Protein AF-A0ABD1QCW0-F1 (afdb_monomer_lite)

Sequence (117 aa):
MAKRAFHPNETLLWEHGDRNSGCTNQVVPSLRTGSGVGDGRIEFSESFRLPVTLLREMSIKGAEGNTFKKNCVEFNLYEPPRDKTVKGQLLGTTVLDLAGYGVVKESLSVNAPIISK

Structure (mmCIF, N/CA/C/O backbone):
data_AF-A0ABD1QCW0-F1
#
_entry.id   AF-A0ABD1QCW0-F1
#
loop_
_atom_site.group_PDB
_atom_site.id
_atom_site.type_symbol
_atom_site.label_atom_id
_atom_site.label_alt_id
_atom_site.label_comp_id
_atom_site.label_asym_id
_atom_site.label_entity_id
_atom_site.label_seq_id
_atom_site.pdbx_PDB_ins_code
_atom_site.Cartn_x
_atom_site.Cartn_y
_atom_site.Cartn_z
_atom_site.occupancy
_atom_site.B_iso_or_equiv
_atom_site.auth_seq_id
_atom_site.auth_comp_id
_atom_site.auth_asym_id
_atom_site.auth_atom_id
_atom_site.pdbx_PDB_model_num
ATOM 1 N N . MET A 1 1 ? 25.765 -5.628 -31.987 1.00 35.31 1 MET A N 1
ATOM 2 C CA . MET A 1 1 ? 24.348 -5.279 -31.745 1.00 35.31 1 MET A CA 1
ATOM 3 C C . MET A 1 1 ? 23.942 -5.917 -30.418 1.00 35.31 1 MET A C 1
ATOM 5 O O . MET A 1 1 ? 23.834 -7.132 -30.368 1.00 35.31 1 MET A O 1
ATOM 9 N N . ALA A 1 2 ? 23.840 -5.155 -29.326 1.00 35.12 2 ALA A N 1
ATOM 10 C CA . ALA A 1 2 ? 23.468 -5.699 -28.015 1.00 35.12 2 ALA A CA 1
ATOM 11 C C . ALA A 1 2 ? 21.990 -5.392 -27.748 1.00 35.12 2 ALA A C 1
ATOM 13 O O . ALA A 1 2 ? 21.616 -4.228 -27.605 1.00 35.12 2 ALA A O 1
ATOM 14 N N . LYS A 1 3 ? 21.139 -6.425 -27.715 1.00 38.84 3 LYS A N 1
ATOM 15 C CA . LYS A 1 3 ? 19.765 -6.287 -27.225 1.00 38.84 3 LYS A CA 1
ATOM 16 C C . LYS A 1 3 ? 19.837 -6.085 -25.714 1.00 38.84 3 LYS A C 1
ATOM 18 O O . LYS A 1 3 ? 20.058 -7.032 -24.968 1.00 38.84 3 LYS A O 1
ATOM 23 N N . ARG A 1 4 ? 19.696 -4.839 -25.270 1.00 35.50 4 ARG A N 1
ATOM 24 C CA . ARG A 1 4 ? 19.528 -4.508 -23.857 1.00 35.50 4 ARG A CA 1
ATOM 25 C C . ARG A 1 4 ? 18.124 -4.962 -23.459 1.00 35.50 4 ARG A C 1
ATOM 27 O O . ARG A 1 4 ? 17.148 -4.313 -23.817 1.00 35.50 4 ARG A O 1
ATOM 34 N N . ALA A 1 5 ? 18.020 -6.107 -22.791 1.00 46.19 5 ALA A N 1
ATOM 35 C CA . ALA A 1 5 ? 16.793 -6.501 -22.111 1.00 46.19 5 ALA A CA 1
ATOM 36 C C . ALA A 1 5 ? 16.666 -5.623 -20.860 1.00 46.19 5 ALA A C 1
ATOM 38 O O . ALA A 1 5 ? 17.188 -5.947 -19.800 1.00 46.19 5 ALA A O 1
ATOM 39 N N . PHE A 1 6 ? 16.069 -4.445 -21.018 1.00 47.31 6 PHE A N 1
ATOM 40 C CA . PHE A 1 6 ? 15.560 -3.695 -19.881 1.00 47.31 6 PHE A CA 1
ATOM 41 C C . PHE A 1 6 ? 14.223 -4.313 -19.513 1.00 47.31 6 PHE A C 1
ATOM 43 O O . PHE A 1 6 ? 13.251 -4.176 -20.252 1.00 47.31 6 PHE A O 1
ATOM 50 N N . HIS A 1 7 ? 14.193 -5.035 -18.404 1.00 59.34 7 HIS A N 1
ATOM 51 C CA . HIS A 1 7 ? 12.937 -5.345 -17.746 1.00 59.34 7 HIS A CA 1
ATOM 52 C C . HIS A 1 7 ? 12.637 -4.156 -16.835 1.00 59.34 7 HIS A C 1
ATOM 54 O O . HIS A 1 7 ? 13.507 -3.814 -16.027 1.00 59.34 7 HIS A O 1
ATOM 60 N N . PRO A 1 8 ? 11.502 -3.460 -17.007 1.00 67.38 8 PRO A N 1
ATOM 61 C CA . PRO A 1 8 ? 11.097 -2.483 -16.020 1.00 67.38 8 PRO A CA 1
ATOM 62 C C . PRO A 1 8 ? 10.870 -3.245 -14.719 1.00 67.38 8 PRO A C 1
ATOM 64 O O . PRO A 1 8 ? 10.110 -4.212 -14.658 1.00 67.38 8 PRO A O 1
ATOM 67 N N . ASN A 1 9 ? 11.648 -2.879 -13.707 1.00 83.00 9 ASN A N 1
ATOM 68 C CA . ASN A 1 9 ? 11.295 -3.236 -12.347 1.00 83.00 9 ASN A CA 1
ATOM 69 C C . ASN A 1 9 ? 10.024 -2.457 -11.985 1.00 83.00 9 ASN A C 1
ATOM 71 O O . ASN A 1 9 ? 9.705 -1.492 -12.654 1.00 83.00 9 ASN A O 1
ATOM 75 N N . GLU A 1 10 ? 9.321 -2.825 -10.930 1.00 88.44 10 GLU A N 1
ATOM 76 C CA . GLU A 1 10 ? 8.130 -2.116 -10.465 1.00 88.44 10 GLU A CA 1
ATOM 77 C C . GLU A 1 10 ? 8.239 -1.894 -8.962 1.00 88.44 10 GLU A C 1
ATOM 79 O O . GLU A 1 10 ? 8.801 -2.721 -8.239 1.00 88.44 10 GLU A O 1
ATOM 84 N N . THR A 1 11 ? 7.723 -0.768 -8.476 1.00 92.00 11 THR A N 1
ATOM 85 C CA . THR A 1 11 ? 7.704 -0.436 -7.048 1.00 92.00 11 THR A CA 1
ATOM 86 C C . THR A 1 11 ? 6.307 -0.009 -6.628 1.00 92.00 11 THR A C 1
ATOM 88 O O . THR A 1 11 ? 5.668 0.801 -7.298 1.00 92.00 11 THR A O 1
ATOM 91 N N . LEU A 1 12 ? 5.848 -0.515 -5.484 1.00 93.62 12 LEU A N 1
ATOM 92 C CA . LEU A 1 12 ? 4.606 -0.084 -4.859 1.00 93.62 12 LEU A CA 1
ATOM 93 C C . LEU A 1 12 ? 4.919 0.933 -3.757 1.00 93.62 12 LEU A C 1
ATOM 95 O O . LEU A 1 12 ? 5.659 0.626 -2.823 1.00 93.62 12 LEU A O 1
ATOM 99 N N . LEU A 1 13 ? 4.363 2.138 -3.864 1.00 94.69 13 LEU A N 1
ATOM 100 C CA . LEU A 1 13 ? 4.365 3.146 -2.803 1.00 94.69 13 LEU A CA 1
ATOM 101 C C . LEU A 1 13 ? 3.015 3.114 -2.098 1.00 94.69 13 LEU A C 1
ATOM 103 O O . LEU A 1 13 ? 1.984 3.011 -2.759 1.00 94.69 13 LEU A O 1
ATOM 107 N N . TRP A 1 14 ? 3.016 3.235 -0.777 1.00 95.81 14 TRP A N 1
ATOM 108 C CA . TRP A 1 14 ? 1.791 3.352 0.001 1.00 95.81 14 TRP A CA 1
ATOM 109 C C . TRP A 1 14 ? 1.847 4.552 0.937 1.00 95.81 14 TRP A C 1
ATOM 111 O O . TRP A 1 14 ? 2.903 4.882 1.480 1.00 95.81 14 TRP A O 1
ATOM 121 N N . GLU A 1 15 ? 0.699 5.193 1.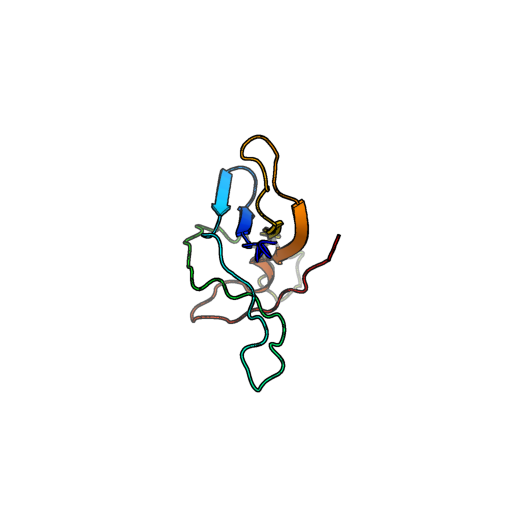125 1.00 96.56 15 GLU A N 1
ATOM 122 C CA . GLU A 1 15 ? 0.534 6.383 1.957 1.00 96.56 15 GLU A CA 1
ATOM 123 C C . GLU A 1 15 ? -0.740 6.253 2.802 1.00 96.56 15 GLU A C 1
ATOM 125 O O . GLU A 1 15 ? -1.782 5.783 2.341 1.00 96.56 15 GLU A O 1
ATOM 130 N N . HIS A 1 16 ? -0.654 6.649 4.070 1.00 95.38 16 HIS A N 1
ATOM 131 C CA . HIS A 1 16 ? -1.763 6.676 5.018 1.00 95.38 16 HIS A CA 1
ATOM 132 C C . HIS A 1 16 ? -1.762 8.013 5.760 1.00 95.38 16 HIS A C 1
ATOM 134 O O . HIS A 1 16 ? -0.979 8.242 6.691 1.00 95.38 16 HIS A O 1
ATOM 140 N N . GLY A 1 17 ? -2.645 8.909 5.314 1.00 88.19 17 GLY A N 1
ATOM 141 C CA . GLY A 1 17 ? -2.653 10.304 5.754 1.00 88.19 17 GLY A CA 1
ATOM 142 C C . GLY A 1 17 ? -1.289 10.975 5.554 1.00 88.19 17 GLY A C 1
ATOM 143 O O . GLY A 1 17 ? -0.505 10.580 4.699 1.00 88.19 17 GLY A O 1
ATOM 144 N N . ASP A 1 18 ? -0.979 11.961 6.391 1.00 85.19 18 ASP A N 1
ATOM 145 C CA . ASP A 1 18 ? 0.205 12.810 6.181 1.00 85.19 18 ASP A CA 1
ATOM 146 C C . ASP A 1 18 ? 1.492 12.275 6.830 1.00 85.19 18 ASP A C 1
ATOM 148 O O . ASP A 1 18 ? 2.551 12.891 6.721 1.00 85.19 18 ASP A O 1
ATOM 152 N N . ARG A 1 19 ? 1.412 11.180 7.600 1.00 85.31 19 ARG A N 1
ATOM 153 C CA . ARG A 1 19 ? 2.493 10.778 8.523 1.00 85.31 19 ARG A CA 1
ATOM 154 C C . ARG A 1 19 ? 3.083 9.403 8.267 1.00 85.31 19 ARG A C 1
ATOM 156 O O . ARG A 1 19 ? 4.191 9.148 8.730 1.00 85.31 19 ARG A O 1
ATOM 163 N N . ASN A 1 20 ? 2.354 8.527 7.588 1.00 93.25 20 ASN A N 1
ATOM 164 C CA . ASN A 1 20 ? 2.768 7.148 7.388 1.00 93.25 20 ASN A CA 1
ATOM 165 C C . ASN A 1 20 ? 2.873 6.875 5.895 1.00 93.25 20 ASN A C 1
ATOM 167 O O . ASN A 1 20 ? 1.903 7.043 5.160 1.00 93.25 20 ASN A O 1
ATOM 171 N N . SER A 1 21 ? 4.038 6.426 5.457 1.00 95.25 21 SER A N 1
ATOM 172 C CA . SER A 1 21 ? 4.249 5.982 4.089 1.00 95.25 21 SER A CA 1
ATOM 173 C C . SER A 1 21 ? 5.368 4.954 4.031 1.00 95.25 21 SER A C 1
ATOM 175 O O . SER A 1 21 ? 6.131 4.769 4.985 1.00 95.25 21 SER A O 1
ATOM 177 N N . GLY A 1 22 ? 5.464 4.270 2.901 1.00 94.94 22 GLY A N 1
ATOM 178 C CA . GLY A 1 22 ? 6.544 3.343 2.627 1.00 94.94 22 GLY A CA 1
ATOM 179 C C . GLY A 1 22 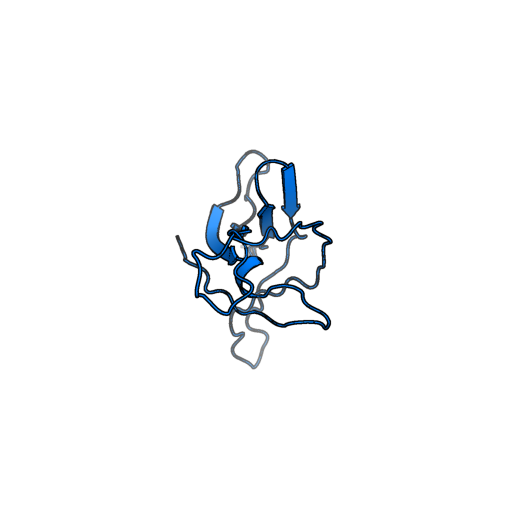? 6.562 2.917 1.170 1.00 94.94 22 GLY A C 1
ATOM 180 O O . GLY A 1 22 ? 5.676 3.255 0.385 1.00 94.94 22 GLY A O 1
ATOM 181 N N . CYS A 1 23 ? 7.588 2.158 0.811 1.00 93.44 23 CYS A N 1
ATOM 182 C CA . CYS A 1 23 ? 7.691 1.529 -0.493 1.00 93.44 23 CYS A CA 1
ATOM 183 C C . CYS A 1 23 ? 8.202 0.098 -0.355 1.00 93.44 23 CYS A C 1
ATOM 185 O O . CYS A 1 23 ? 8.869 -0.242 0.623 1.00 93.44 23 CYS A O 1
ATOM 187 N N . THR A 1 24 ? 7.870 -0.731 -1.336 1.00 93.69 24 THR A N 1
ATOM 188 C CA . THR A 1 24 ? 8.463 -2.060 -1.489 1.00 93.69 24 THR A CA 1
ATOM 189 C C . THR A 1 24 ? 9.836 -1.958 -2.147 1.00 93.69 24 THR A C 1
ATOM 191 O O . THR A 1 24 ? 10.199 -0.933 -2.733 1.00 93.69 24 THR A O 1
ATOM 194 N N . ASN A 1 25 ? 10.584 -3.056 -2.147 1.00 91.12 25 ASN A N 1
ATOM 195 C CA . ASN A 1 25 ? 11.670 -3.220 -3.098 1.00 91.12 25 ASN A CA 1
ATOM 196 C C . ASN A 1 25 ? 11.126 -3.287 -4.532 1.00 91.12 25 ASN A C 1
ATOM 198 O O . ASN A 1 25 ? 9.932 -3.471 -4.793 1.00 91.12 25 ASN A O 1
ATOM 202 N N . GLN A 1 26 ? 12.049 -3.119 -5.472 1.00 90.38 26 GLN A N 1
ATOM 203 C CA . GLN A 1 26 ? 11.805 -3.305 -6.893 1.00 90.38 26 GLN A CA 1
ATOM 204 C C . GLN A 1 26 ? 11.601 -4.789 -7.219 1.00 90.38 26 GLN A C 1
ATOM 206 O O . GLN A 1 26 ? 12.448 -5.611 -6.871 1.00 90.38 26 GLN A O 1
ATOM 211 N N . VAL A 1 27 ? 10.518 -5.120 -7.924 1.00 90.00 27 VAL A N 1
ATOM 212 C CA . VAL A 1 27 ? 10.224 -6.488 -8.393 1.00 90.00 27 VAL A CA 1
ATOM 213 C C . VAL A 1 27 ? 10.052 -6.521 -9.907 1.00 90.00 27 VAL A C 1
ATOM 215 O O . VAL A 1 27 ? 9.752 -5.503 -10.519 1.00 90.00 27 VAL A O 1
ATOM 218 N N . VAL A 1 28 ? 10.239 -7.683 -10.528 1.00 85.25 28 VAL A N 1
ATOM 219 C CA . VAL A 1 28 ? 10.053 -7.857 -11.977 1.00 85.25 28 VAL A CA 1
ATOM 220 C C . VAL A 1 28 ? 8.711 -8.555 -12.225 1.00 85.25 28 VAL A C 1
ATOM 222 O O . VAL A 1 28 ? 8.468 -9.591 -11.601 1.00 85.25 28 VAL A O 1
ATOM 225 N N . PRO A 1 29 ? 7.847 -8.044 -13.124 1.00 84.06 29 PRO A N 1
ATOM 226 C CA . PRO A 1 29 ? 6.620 -8.734 -13.519 1.00 84.06 29 PRO A CA 1
ATOM 227 C C . PRO A 1 29 ? 6.901 -10.137 -14.074 1.00 84.06 29 PRO A C 1
ATOM 229 O O . PRO A 1 29 ? 7.910 -10.358 -14.752 1.00 84.06 29 PRO A O 1
ATOM 232 N N . SER A 1 30 ? 5.990 -11.087 -13.850 1.00 79.81 30 SER A N 1
ATOM 233 C CA . SER A 1 30 ? 6.085 -12.429 -14.423 1.00 79.81 30 SER A CA 1
ATOM 234 C C . SER A 1 30 ? 6.009 -12.354 -15.957 1.00 79.81 30 SER A C 1
ATOM 236 O O . SER A 1 30 ? 4.951 -12.196 -16.569 1.00 79.81 30 SER A O 1
ATOM 238 N N . LEU A 1 31 ? 7.165 -12.460 -16.617 1.00 66.69 31 LEU A N 1
ATOM 239 C CA . LEU A 1 31 ? 7.261 -12.493 -18.075 1.00 66.69 31 LEU A CA 1
ATOM 240 C C . LEU A 1 31 ? 7.530 -13.913 -18.582 1.00 66.69 31 LEU A C 1
ATOM 242 O O . LEU A 1 31 ? 8.279 -14.699 -18.002 1.00 66.69 31 LEU A O 1
ATOM 246 N N . ARG A 1 32 ? 6.890 -14.207 -19.717 1.00 58.00 32 ARG A N 1
ATOM 247 C CA . ARG A 1 32 ? 6.929 -15.441 -20.511 1.00 58.00 32 ARG A CA 1
ATOM 248 C C . ARG A 1 32 ? 8.285 -16.167 -20.463 1.00 58.00 32 ARG A C 1
ATOM 250 O O . ARG A 1 32 ? 9.226 -15.792 -21.160 1.00 58.00 32 ARG A O 1
ATOM 257 N N . THR A 1 33 ? 8.342 -17.284 -19.743 1.00 52.72 33 THR A N 1
ATOM 258 C CA . THR A 1 33 ? 9.448 -18.251 -19.801 1.00 52.72 33 THR A CA 1
ATOM 259 C C . THR A 1 33 ? 9.013 -19.477 -20.605 1.00 52.72 33 THR A C 1
ATOM 261 O O . THR A 1 33 ? 8.174 -20.256 -20.170 1.00 52.72 33 THR A O 1
ATOM 264 N N . GLY A 1 34 ? 9.575 -19.625 -21.810 1.00 51.31 34 GLY A N 1
ATOM 265 C CA . GLY A 1 34 ? 9.787 -20.889 -22.539 1.00 51.31 34 GLY A CA 1
ATOM 266 C C . GLY A 1 34 ? 8.605 -21.761 -22.998 1.00 51.31 34 GLY A C 1
ATOM 267 O O . GLY A 1 34 ? 8.739 -22.387 -24.042 1.00 51.31 34 GLY A O 1
ATOM 268 N N . SER A 1 35 ? 7.477 -21.834 -22.284 1.00 58.25 35 SER A N 1
ATOM 269 C CA . SER A 1 35 ? 6.396 -22.797 -22.582 1.00 58.25 35 SER A CA 1
ATOM 270 C C . SER A 1 35 ? 4.995 -22.391 -22.077 1.00 58.25 35 SER A C 1
ATOM 272 O O . SER A 1 35 ? 4.016 -23.066 -22.374 1.00 58.25 35 SER A O 1
ATOM 274 N N . GLY A 1 36 ? 4.851 -21.274 -21.352 1.00 56.22 36 GLY A N 1
ATOM 275 C CA . GLY A 1 36 ? 3.556 -20.798 -20.842 1.00 56.22 36 GLY A CA 1
ATOM 276 C C . GLY A 1 36 ? 3.347 -19.299 -21.054 1.00 56.22 36 GLY A C 1
ATOM 277 O O . GLY A 1 36 ? 4.310 -18.529 -21.106 1.00 56.22 36 GLY A O 1
ATOM 278 N N . VAL A 1 37 ? 2.084 -18.882 -21.194 1.00 57.00 37 VAL A N 1
ATOM 279 C CA . VAL A 1 37 ? 1.690 -17.467 -21.145 1.00 57.00 37 VAL A CA 1
ATOM 280 C C . VAL A 1 37 ? 1.967 -16.979 -19.723 1.00 57.00 37 VAL A C 1
ATOM 282 O O . VAL A 1 37 ? 1.283 -17.390 -18.793 1.00 57.00 37 VAL A O 1
ATOM 285 N N . GLY A 1 38 ? 3.002 -16.153 -19.545 1.00 59.88 38 GLY A N 1
ATOM 286 C CA . GLY A 1 38 ? 3.111 -15.342 -18.334 1.00 59.88 38 GLY A CA 1
ATOM 287 C C . GLY A 1 38 ? 1.910 -14.403 -18.305 1.00 59.88 38 GLY A C 1
ATOM 288 O O . GLY A 1 38 ? 1.637 -13.743 -19.306 1.00 59.88 38 GLY A O 1
ATOM 289 N N . ASP A 1 39 ? 1.172 -14.396 -17.204 1.00 72.50 39 ASP A N 1
ATOM 290 C CA . ASP A 1 39 ? -0.066 -13.630 -17.035 1.00 72.50 39 ASP A CA 1
ATOM 291 C C . ASP A 1 39 ? 0.179 -12.130 -16.795 1.00 72.50 39 ASP A C 1
ATOM 293 O O . ASP A 1 39 ? -0.775 -11.364 -16.677 1.00 72.50 39 ASP A O 1
ATOM 297 N N . GLY A 1 40 ? 1.446 -11.698 -16.750 1.00 78.25 40 GLY A N 1
ATOM 298 C CA . GLY A 1 40 ? 1.823 -10.312 -16.477 1.00 78.25 40 GLY A CA 1
ATOM 299 C C . GLY A 1 40 ? 1.628 -9.919 -15.013 1.00 78.25 40 GLY A C 1
ATOM 300 O O . GLY A 1 40 ? 1.611 -8.731 -14.697 1.00 78.25 40 GLY A O 1
ATOM 301 N N . ARG A 1 41 ? 1.468 -10.898 -14.115 1.00 86.50 41 ARG A N 1
ATOM 302 C CA . ARG A 1 41 ? 1.295 -10.669 -12.684 1.00 86.50 41 ARG A CA 1
ATOM 303 C C . ARG A 1 41 ? 2.555 -10.071 -12.065 1.00 86.50 41 ARG A C 1
ATOM 305 O O . ARG A 1 41 ? 3.677 -10.520 -12.287 1.00 86.50 41 ARG A O 1
ATOM 312 N N . ILE A 1 42 ? 2.344 -9.083 -11.211 1.00 88.31 42 ILE A N 1
ATOM 313 C CA . ILE A 1 42 ? 3.378 -8.498 -10.364 1.00 88.31 42 ILE A CA 1
ATOM 314 C C . ILE A 1 42 ? 3.104 -8.978 -8.941 1.00 88.31 42 ILE A C 1
ATOM 316 O O . ILE A 1 42 ? 1.972 -8.877 -8.467 1.00 88.31 42 ILE A O 1
ATOM 320 N N . GLU A 1 43 ? 4.114 -9.521 -8.265 1.00 91.88 43 GLU A N 1
ATOM 321 C CA . GLU A 1 43 ? 3.990 -9.967 -6.879 1.00 91.88 43 GLU A CA 1
ATOM 322 C C . GLU A 1 43 ? 5.033 -9.289 -5.995 1.00 91.88 43 GLU A C 1
ATOM 324 O O . GLU A 1 43 ? 6.232 -9.351 -6.257 1.00 91.88 43 GLU A O 1
ATOM 329 N N . PHE A 1 44 ? 4.549 -8.662 -4.925 1.00 92.62 44 PHE A N 1
ATOM 330 C CA . PHE A 1 44 ? 5.362 -8.052 -3.884 1.00 92.62 44 PHE A CA 1
ATOM 331 C C . PHE A 1 44 ? 5.216 -8.892 -2.612 1.00 92.62 44 PHE A C 1
ATOM 333 O O . PHE A 1 44 ? 4.233 -8.760 -1.886 1.00 92.62 44 PHE A O 1
ATOM 340 N N . SER A 1 45 ? 6.175 -9.773 -2.335 1.00 92.75 45 SER A N 1
ATOM 341 C CA . SER A 1 45 ? 6.152 -10.662 -1.161 1.00 92.75 45 SER A CA 1
ATOM 342 C C . SER A 1 45 ? 6.686 -9.963 0.100 1.00 92.75 45 SER A C 1
ATOM 344 O O . SER A 1 45 ? 7.555 -10.479 0.801 1.00 92.75 45 SER A O 1
ATOM 346 N N . GLU A 1 46 ? 6.187 -8.758 0.371 1.00 93.31 46 GLU A N 1
ATOM 347 C CA . GLU A 1 46 ? 6.602 -7.917 1.496 1.00 93.31 46 GLU A CA 1
ATOM 348 C C . GLU A 1 46 ? 5.439 -7.643 2.451 1.00 93.31 46 GLU A C 1
ATOM 350 O O . GLU A 1 46 ? 4.265 -7.813 2.127 1.00 93.31 46 GLU A O 1
ATOM 355 N N . SER A 1 47 ? 5.756 -7.238 3.678 1.00 93.56 47 SER A N 1
ATOM 356 C CA . SER A 1 47 ? 4.758 -6.910 4.694 1.00 93.56 47 SER A CA 1
ATOM 357 C C . SER A 1 47 ? 5.211 -5.716 5.514 1.00 93.56 47 SER A C 1
ATOM 359 O O . SER A 1 47 ? 6.384 -5.587 5.857 1.00 93.56 47 SER A O 1
ATOM 361 N N . PHE A 1 48 ? 4.261 -4.861 5.872 1.00 93.44 48 PHE A N 1
ATOM 362 C CA . PHE A 1 48 ? 4.483 -3.706 6.732 1.00 93.44 48 PHE A CA 1
ATOM 363 C C . PHE A 1 48 ? 3.477 -3.706 7.882 1.00 93.44 48 PHE A C 1
ATOM 365 O O . PHE A 1 48 ? 2.457 -4.394 7.848 1.00 93.44 48 PHE A O 1
ATOM 372 N N . ARG A 1 49 ? 3.776 -2.934 8.928 1.00 93.31 49 ARG A N 1
ATOM 373 C CA . ARG A 1 49 ? 2.854 -2.699 10.042 1.00 93.31 49 ARG A CA 1
ATOM 374 C C . ARG A 1 49 ? 2.391 -1.255 9.994 1.00 93.31 49 ARG A C 1
ATOM 376 O O . ARG A 1 49 ? 3.221 -0.352 10.016 1.00 93.31 49 ARG A O 1
ATOM 383 N N . LEU A 1 50 ? 1.081 -1.057 9.988 1.00 92.88 50 LEU A N 1
ATOM 384 C CA . LEU A 1 50 ? 0.456 0.256 10.027 1.00 92.88 50 LEU A CA 1
ATOM 385 C C . LEU A 1 50 ? -0.438 0.348 11.270 1.00 92.88 50 LEU A C 1
ATOM 387 O O . LEU A 1 50 ? -1.475 -0.315 11.322 1.00 92.88 50 LEU A O 1
ATOM 391 N N . PRO A 1 51 ? -0.055 1.134 12.289 1.00 90.81 51 PRO A N 1
ATOM 392 C CA . PRO A 1 51 ? -0.930 1.409 13.418 1.00 90.81 51 PRO A CA 1
ATOM 393 C C . PRO A 1 51 ? -2.133 2.235 12.952 1.00 90.81 51 PRO A C 1
ATOM 395 O O . PRO A 1 51 ? -1.965 3.338 12.433 1.00 90.81 51 PRO A O 1
ATOM 398 N N . VAL A 1 52 ? -3.346 1.721 13.161 1.00 90.44 52 VAL A N 1
ATOM 399 C CA . VAL A 1 52 ? -4.589 2.418 12.809 1.00 90.44 52 VAL A CA 1
ATOM 400 C C . VAL A 1 52 ? -5.540 2.483 13.993 1.00 90.44 52 VAL A C 1
ATOM 402 O O . VAL A 1 52 ? -5.669 1.534 14.764 1.00 90.44 52 VAL A O 1
ATOM 405 N N . THR A 1 53 ? -6.246 3.606 14.105 1.00 90.69 53 THR A N 1
ATOM 406 C CA . THR A 1 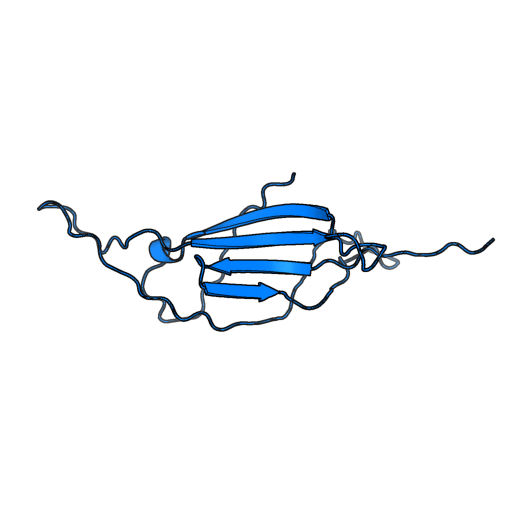53 ? -7.336 3.786 15.066 1.00 90.69 53 THR A CA 1
ATOM 407 C C . THR A 1 53 ? -8.649 3.854 14.299 1.00 90.69 53 THR A C 1
ATOM 409 O O . THR A 1 53 ? -8.835 4.743 13.465 1.00 90.69 53 THR A O 1
ATOM 412 N N . LEU A 1 54 ? -9.568 2.930 14.582 1.00 90.38 54 LEU A N 1
ATOM 413 C CA . LEU A 1 54 ? -10.917 2.947 14.021 1.00 90.38 54 LEU A CA 1
ATOM 414 C C . LEU A 1 54 ? -11.852 3.716 14.955 1.00 90.38 54 LEU A C 1
ATOM 416 O O . LEU A 1 54 ? -12.146 3.276 16.068 1.00 90.38 54 LEU A O 1
ATOM 420 N N . LEU A 1 55 ? -12.320 4.879 14.503 1.00 90.44 55 LEU A N 1
ATOM 421 C CA . LEU A 1 55 ? -13.258 5.704 15.257 1.00 90.44 55 LEU A CA 1
ATOM 422 C C . LEU A 1 55 ? -14.684 5.382 14.819 1.00 90.44 55 LEU A C 1
ATOM 424 O O . LEU A 1 55 ? -15.025 5.597 13.658 1.00 90.44 55 LEU A O 1
ATOM 428 N N . ARG A 1 56 ? -15.514 4.885 15.742 1.00 88.75 56 ARG A N 1
ATOM 429 C CA . ARG A 1 56 ? -16.942 4.672 15.478 1.00 88.75 56 ARG A CA 1
ATOM 430 C C . ARG A 1 56 ? -17.615 5.985 15.103 1.00 88.75 56 ARG A C 1
ATOM 432 O O . ARG A 1 56 ? -17.400 7.008 15.758 1.00 88.75 56 ARG A O 1
ATOM 439 N N . GLU A 1 57 ? -18.452 5.940 14.082 1.00 85.38 57 GLU A N 1
ATOM 440 C CA . GLU A 1 57 ? -19.419 7.002 13.864 1.00 85.38 57 GLU A CA 1
ATOM 441 C C . GLU A 1 57 ? -20.506 6.908 14.932 1.00 85.38 57 GLU A C 1
ATOM 443 O O . GLU A 1 57 ? -20.932 5.824 15.332 1.00 85.38 57 GLU A O 1
ATOM 448 N N . MET A 1 58 ? -20.937 8.059 15.444 1.00 70.88 58 MET A N 1
ATOM 449 C CA . MET A 1 58 ? -22.103 8.092 16.314 1.00 70.88 58 MET A CA 1
ATOM 450 C C . MET A 1 58 ? -23.322 7.876 15.425 1.00 70.88 58 MET A C 1
ATOM 452 O O . MET A 1 58 ? -23.671 8.751 14.633 1.00 70.88 58 MET A O 1
ATOM 456 N N . SER A 1 59 ? -23.954 6.709 15.536 1.00 59.66 59 SER A N 1
ATOM 457 C CA . SER A 1 59 ? -25.220 6.444 14.864 1.00 59.66 59 SER A CA 1
ATOM 458 C C . SER A 1 59 ? -26.231 7.520 15.265 1.00 59.66 59 SER A C 1
ATOM 460 O O . SER A 1 59 ? -26.507 7.702 16.457 1.00 59.66 59 SER A O 1
ATOM 462 N N . ILE A 1 60 ? -26.837 8.197 14.290 1.00 59.50 60 ILE A N 1
ATOM 463 C CA . ILE A 1 60 ? -28.137 8.837 14.507 1.00 59.50 60 ILE A CA 1
ATOM 464 C C . ILE A 1 60 ? -29.072 7.709 14.976 1.00 59.50 60 ILE A C 1
ATOM 466 O O . ILE A 1 60 ? -29.063 6.631 14.381 1.00 59.50 60 ILE A O 1
ATOM 470 N N . LYS A 1 61 ? -29.780 7.911 16.098 1.00 56.88 61 LYS A N 1
ATOM 471 C CA . LYS A 1 61 ? -30.614 6.895 16.774 1.00 56.88 61 LYS A CA 1
ATOM 472 C C . LYS A 1 61 ? -31.327 5.972 15.767 1.00 56.88 61 LYS A C 1
ATOM 474 O O . LYS A 1 61 ? -32.210 6.438 15.055 1.00 56.88 61 LYS A O 1
ATOM 479 N N . GLY A 1 62 ? -30.966 4.685 15.749 1.00 56.78 62 GLY A N 1
ATOM 480 C CA . GLY A 1 62 ? -31.678 3.643 14.992 1.00 56.78 62 GLY A CA 1
ATOM 481 C C . GLY A 1 62 ? -30.854 2.822 13.993 1.00 56.78 62 GLY A C 1
ATOM 482 O O . GLY A 1 62 ? -31.372 1.833 13.489 1.00 56.78 62 GLY A O 1
ATOM 483 N N . ALA A 1 63 ? -29.595 3.173 13.710 1.00 55.91 63 ALA A N 1
ATOM 484 C CA . ALA A 1 63 ? -28.741 2.354 12.845 1.00 55.91 63 ALA A CA 1
ATOM 485 C C . ALA A 1 63 ? -28.027 1.256 13.656 1.00 55.91 63 ALA A C 1
ATOM 487 O O . ALA A 1 63 ? -27.061 1.530 14.368 1.00 55.91 63 ALA A O 1
ATOM 488 N N . GLU A 1 64 ? -28.501 0.012 13.560 1.00 57.03 64 GLU A N 1
ATOM 489 C CA . GLU A 1 64 ? -27.770 -1.1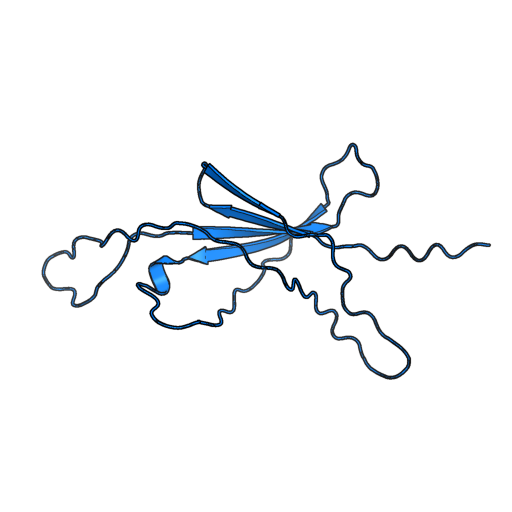52 14.068 1.00 57.03 64 GLU A CA 1
ATOM 490 C C . GLU A 1 64 ? -26.554 -1.433 13.177 1.00 57.03 64 GLU A C 1
ATOM 492 O O . GLU A 1 64 ? -26.647 -2.068 12.129 1.00 57.03 64 GLU A O 1
ATOM 497 N N . GLY A 1 65 ? -25.393 -0.923 13.580 1.00 63.28 65 GLY A N 1
ATOM 498 C CA . GLY A 1 65 ? -24.129 -1.217 12.918 1.00 63.28 65 GLY A CA 1
ATOM 499 C C . GLY A 1 65 ? -22.966 -0.453 13.535 1.00 63.28 65 GLY A C 1
ATOM 500 O O . GLY A 1 65 ? -23.076 0.729 13.849 1.00 63.28 65 GLY A O 1
ATOM 501 N N . ASN A 1 66 ? -21.822 -1.121 13.697 1.00 68.94 66 ASN A N 1
ATOM 502 C CA . ASN A 1 66 ? -20.566 -0.443 14.012 1.00 68.94 66 ASN A CA 1
ATOM 503 C C . ASN A 1 66 ? -19.993 0.149 12.715 1.00 68.94 66 ASN A C 1
ATOM 505 O O . ASN A 1 66 ? -19.106 -0.454 12.114 1.00 68.94 66 ASN A O 1
ATOM 509 N N . THR A 1 67 ? -20.498 1.296 12.261 1.00 84.50 67 THR A N 1
ATOM 510 C CA . THR A 1 67 ? -19.831 2.045 11.188 1.00 84.50 67 THR A CA 1
ATOM 511 C C . THR A 1 67 ? -18.633 2.795 11.763 1.00 84.50 67 THR A C 1
ATOM 513 O O . THR A 1 67 ? -18.684 3.354 12.864 1.00 84.50 67 THR A O 1
ATOM 516 N N . PHE A 1 68 ? -17.514 2.769 11.044 1.00 90.25 68 PHE A N 1
ATOM 517 C CA . PHE A 1 68 ? -16.299 3.491 11.406 1.00 90.25 68 PHE A CA 1
ATOM 518 C C . PHE A 1 68 ? -16.063 4.617 10.405 1.00 90.25 68 PHE A C 1
ATOM 520 O O . PHE A 1 68 ? -16.377 4.478 9.225 1.00 90.25 68 PHE A O 1
ATOM 527 N N . LYS A 1 69 ? -15.470 5.720 10.866 1.00 91.94 69 LYS A N 1
ATOM 528 C CA . LYS A 1 69 ? -15.017 6.785 9.973 1.00 91.94 69 LYS A CA 1
ATOM 529 C C . LYS A 1 69 ? -13.987 6.237 8.988 1.00 91.94 69 LYS A C 1
ATOM 531 O O . LYS A 1 69 ? -13.094 5.489 9.391 1.00 91.94 69 LYS A O 1
ATOM 536 N N . LYS A 1 70 ? -14.094 6.686 7.736 1.00 92.56 70 LYS A N 1
ATOM 537 C CA . LYS A 1 70 ? -13.203 6.349 6.617 1.00 92.56 70 LYS A CA 1
ATOM 538 C C . LYS A 1 70 ? -11.725 6.406 7.022 1.00 92.56 70 LYS A C 1
ATOM 540 O O . LYS A 1 70 ? -11.275 7.390 7.611 1.00 92.56 70 LYS A O 1
ATOM 545 N N . ASN A 1 71 ? -10.976 5.360 6.686 1.00 94.06 71 ASN A N 1
ATOM 546 C CA . ASN A 1 71 ? -9.567 5.201 7.032 1.00 94.06 71 ASN A CA 1
ATOM 547 C C . ASN A 1 71 ? -8.834 4.560 5.848 1.00 94.06 71 ASN A C 1
ATOM 549 O O . ASN A 1 71 ? -8.833 3.344 5.692 1.00 94.06 71 ASN A O 1
ATOM 553 N N . CYS A 1 72 ? -8.263 5.386 4.973 1.00 95.19 72 CYS A N 1
ATOM 554 C CA . CYS A 1 72 ? -7.762 4.938 3.677 1.00 95.19 72 CYS A CA 1
ATOM 555 C C . CYS A 1 72 ? -6.243 4.816 3.624 1.00 95.19 72 CYS A C 1
ATOM 557 O O . CYS A 1 72 ? -5.533 5.714 4.070 1.00 95.19 72 CYS A O 1
ATOM 559 N N . VAL A 1 73 ? -5.777 3.737 2.999 1.00 96.62 73 VAL A N 1
ATOM 560 C CA . VAL A 1 73 ? -4.406 3.597 2.505 1.00 96.62 73 VAL A CA 1
ATOM 561 C C . VAL A 1 73 ? -4.445 3.736 0.990 1.00 96.62 73 VAL A C 1
ATOM 563 O O . VAL A 1 73 ? -5.176 3.005 0.320 1.00 96.62 73 VAL A O 1
ATOM 566 N N . GLU A 1 74 ? -3.689 4.684 0.455 1.00 96.62 74 GLU A N 1
ATOM 567 C CA . GLU A 1 74 ? -3.499 4.836 -0.983 1.00 96.62 74 GLU A CA 1
ATOM 568 C C . GLU A 1 74 ? -2.268 4.045 -1.411 1.00 96.62 74 GLU A C 1
ATOM 570 O O . GLU A 1 74 ? -1.211 4.152 -0.795 1.00 96.62 74 GLU A O 1
ATOM 575 N N . PHE A 1 75 ? -2.411 3.254 -2.468 1.00 96.38 75 PHE A N 1
ATOM 576 C CA . PHE A 1 75 ? -1.335 2.505 -3.095 1.00 96.38 75 PHE A CA 1
ATOM 577 C C . PHE A 1 75 ? -1.120 3.020 -4.511 1.00 96.38 75 PHE A C 1
ATOM 579 O O . PHE A 1 75 ? -2.059 3.111 -5.300 1.00 96.38 75 PHE A O 1
ATOM 586 N N . ASN A 1 76 ? 0.133 3.299 -4.841 1.00 95.31 76 ASN A N 1
ATOM 587 C CA . ASN A 1 76 ? 0.566 3.822 -6.122 1.00 95.31 76 ASN A CA 1
ATOM 588 C C . ASN A 1 76 ? 1.638 2.903 -6.713 1.00 95.31 76 ASN A C 1
ATOM 590 O O . ASN A 1 76 ? 2.683 2.682 -6.100 1.00 95.31 76 ASN A O 1
ATOM 594 N N . LEU A 1 77 ? 1.383 2.373 -7.906 1.00 94.19 77 LEU A N 1
ATOM 595 C CA . LEU A 1 77 ? 2.314 1.519 -8.637 1.00 94.19 77 LEU A CA 1
ATOM 596 C C . LEU A 1 77 ? 3.162 2.369 -9.583 1.00 94.19 77 LEU A C 1
ATOM 598 O O . LEU A 1 77 ? 2.612 3.107 -10.401 1.00 94.19 77 LEU A O 1
ATOM 602 N N . TYR A 1 78 ? 4.484 2.253 -9.489 1.00 92.00 78 TYR A N 1
ATOM 603 C CA . TYR A 1 78 ? 5.423 3.029 -10.289 1.00 92.00 78 TYR A CA 1
ATOM 604 C C . TYR A 1 78 ? 6.412 2.155 -11.053 1.00 92.00 78 TYR A C 1
ATOM 606 O O . TYR A 1 78 ? 7.072 1.306 -10.450 1.00 92.00 78 TYR A O 1
ATOM 614 N N . GLU A 1 79 ? 6.642 2.531 -12.311 1.00 89.12 79 GLU A N 1
ATOM 615 C CA . GLU A 1 79 ? 7.848 2.153 -13.038 1.00 89.12 79 GLU A CA 1
ATOM 616 C C . GLU A 1 79 ? 9.010 3.026 -12.513 1.00 89.12 79 GLU A C 1
ATOM 618 O O . GLU A 1 79 ? 8.931 4.264 -12.535 1.00 89.12 79 GLU A O 1
ATOM 623 N N . PRO A 1 80 ? 10.102 2.435 -12.007 1.00 78.56 80 PRO A N 1
ATOM 624 C CA . PRO A 1 80 ? 11.246 3.143 -11.494 1.00 78.56 80 PRO A CA 1
ATOM 625 C C 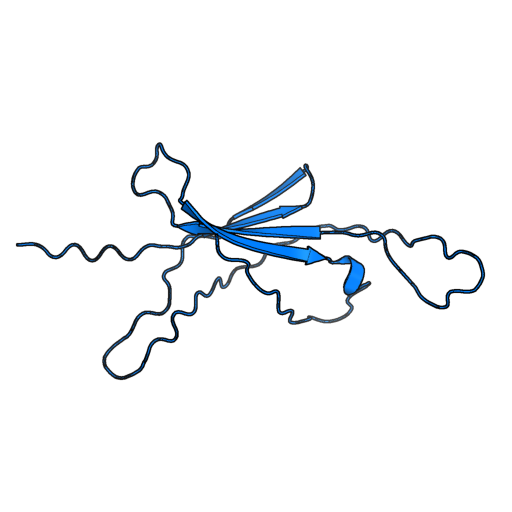. PRO A 1 80 ? 11.958 3.882 -12.624 1.00 78.56 80 PRO A C 1
ATOM 627 O O . PRO A 1 80 ? 12.019 3.433 -13.772 1.00 78.56 80 PRO A O 1
ATOM 630 N N . PRO A 1 81 ? 12.527 5.046 -12.306 1.00 78.25 81 PRO A N 1
ATOM 631 C CA . PRO A 1 81 ? 13.046 5.931 -13.321 1.00 78.25 81 PRO A CA 1
ATOM 632 C C . PRO A 1 81 ? 14.311 5.344 -13.959 1.00 78.25 81 PRO A C 1
ATOM 634 O O . PRO A 1 81 ? 15.172 4.765 -13.295 1.00 78.25 81 PRO A O 1
ATOM 637 N N . ARG A 1 82 ? 14.457 5.551 -15.272 1.00 73.69 82 ARG A N 1
ATOM 638 C CA . ARG A 1 82 ? 15.675 5.173 -16.018 1.00 73.69 82 ARG A CA 1
ATOM 639 C C . ARG A 1 82 ? 16.899 6.001 -15.602 1.00 73.69 82 ARG A C 1
ATOM 641 O O . ARG A 1 82 ? 18.027 5.556 -15.798 1.00 73.69 82 ARG A O 1
ATOM 648 N N . ASP A 1 83 ? 16.661 7.188 -15.044 1.00 72.12 83 ASP A N 1
ATOM 649 C CA . ASP A 1 83 ? 17.652 8.126 -14.516 1.00 72.12 83 ASP A CA 1
ATOM 650 C C . ASP A 1 83 ? 17.305 8.458 -13.056 1.00 72.12 83 ASP A C 1
ATOM 652 O O . ASP A 1 83 ? 16.160 8.768 -12.740 1.00 72.12 83 ASP A O 1
ATOM 656 N N . LYS A 1 84 ? 18.294 8.426 -12.159 1.00 65.88 84 LYS A N 1
ATOM 657 C CA . LYS A 1 84 ? 18.117 8.654 -10.714 1.00 65.88 84 LYS A CA 1
ATOM 658 C C . LYS A 1 84 ? 17.601 10.056 -10.362 1.00 65.88 84 LYS A C 1
ATOM 660 O O . LYS A 1 84 ? 17.227 10.285 -9.217 1.00 65.88 84 LYS A O 1
ATOM 665 N N . THR A 1 85 ? 17.613 10.990 -11.311 1.00 60.50 85 THR A N 1
ATOM 666 C CA . THR A 1 85 ? 17.190 12.385 -11.114 1.00 60.50 85 THR A CA 1
ATOM 667 C C . THR A 1 85 ? 15.705 12.640 -11.384 1.00 60.50 85 THR A C 1
ATOM 669 O O . THR A 1 85 ? 15.214 13.724 -11.073 1.00 60.50 85 THR A O 1
ATOM 672 N N . VAL A 1 86 ? 14.964 11.663 -11.920 1.00 70.19 86 VAL A N 1
ATOM 673 C CA . VAL A 1 86 ? 13.547 11.818 -12.292 1.00 70.19 86 VAL A CA 1
ATOM 674 C C . VAL A 1 86 ? 12.668 10.945 -11.393 1.00 70.19 86 VAL A C 1
ATOM 676 O O . VAL A 1 86 ? 13.062 9.846 -11.018 1.00 70.19 86 VAL A O 1
ATOM 679 N N . LYS A 1 87 ? 11.464 11.408 -11.035 1.00 70.06 87 LYS A N 1
ATOM 680 C CA . LYS A 1 87 ? 10.458 10.565 -10.362 1.00 70.06 87 LYS A CA 1
ATOM 681 C C . LYS A 1 87 ? 9.982 9.476 -11.340 1.00 70.06 87 LYS A C 1
ATOM 683 O O . LYS A 1 87 ? 9.801 9.763 -12.520 1.00 70.06 87 LYS A O 1
ATOM 688 N N . GLY A 1 88 ? 9.801 8.243 -10.864 1.00 82.38 88 GLY A N 1
ATOM 689 C CA . GLY A 1 88 ? 9.285 7.136 -11.681 1.00 82.38 88 GLY A CA 1
ATOM 690 C C . GLY A 1 88 ? 7.920 7.431 -12.323 1.00 82.38 88 GLY A C 1
ATOM 691 O O . GLY A 1 88 ? 7.212 8.352 -11.904 1.00 82.38 88 GLY A O 1
ATOM 692 N N . GLN A 1 89 ? 7.534 6.651 -13.333 1.00 89.25 89 GLN A N 1
ATOM 693 C CA . GLN A 1 89 ? 6.242 6.795 -14.009 1.00 89.25 89 GLN A CA 1
ATOM 694 C C . GLN A 1 89 ? 5.139 6.110 -13.196 1.00 89.25 89 GLN A C 1
ATOM 696 O O . GLN A 1 89 ? 5.222 4.918 -12.932 1.00 89.25 89 GLN A O 1
ATOM 701 N N . LEU A 1 90 ? 4.089 6.849 -12.821 1.00 92.06 90 LEU A N 1
ATOM 702 C CA . LEU A 1 90 ? 2.899 6.268 -12.191 1.00 92.06 90 LEU A CA 1
ATOM 703 C C . LEU A 1 90 ? 2.134 5.424 -13.218 1.00 92.06 90 LEU A C 1
ATOM 705 O O . LEU A 1 90 ? 1.718 5.953 -14.250 1.00 92.06 90 LEU A O 1
ATOM 709 N N . LEU A 1 91 ? 1.937 4.145 -12.914 1.00 91.94 91 LEU A N 1
ATOM 710 C CA . LEU A 1 91 ? 1.211 3.186 -13.747 1.00 91.94 91 LEU A CA 1
ATOM 711 C C . LEU A 1 91 ? -0.254 3.051 -13.324 1.00 91.94 91 LEU A C 1
ATOM 713 O O . LEU A 1 91 ? -1.133 2.876 -14.166 1.00 91.94 91 LEU A O 1
ATOM 717 N N . GLY A 1 92 ? -0.530 3.170 -12.027 1.00 94.31 92 GLY A N 1
ATOM 718 C CA . GLY A 1 92 ? -1.891 3.134 -11.516 1.00 94.31 92 GLY A CA 1
ATOM 719 C C . GLY A 1 92 ? -1.979 3.319 -10.011 1.00 94.31 92 GLY A C 1
ATOM 720 O O . GLY A 1 92 ? -0.978 3.246 -9.296 1.00 94.31 92 GLY A O 1
ATOM 721 N N . THR A 1 93 ? -3.205 3.537 -9.549 1.00 96.44 93 THR A N 1
ATOM 722 C CA . THR A 1 93 ? -3.517 3.840 -8.151 1.00 96.44 93 THR A CA 1
ATOM 723 C C . THR A 1 93 ? -4.692 2.996 -7.677 1.00 96.44 93 THR A C 1
ATOM 725 O O . THR A 1 93 ? -5.614 2.695 -8.438 1.00 96.44 93 THR A O 1
ATOM 728 N N . THR A 1 94 ? -4.688 2.626 -6.403 1.00 97.00 94 THR A N 1
ATOM 729 C CA . THR A 1 94 ? -5.856 2.062 -5.729 1.00 97.00 94 THR A CA 1
ATOM 730 C C . THR A 1 94 ? -5.929 2.554 -4.291 1.00 97.00 94 THR A C 1
ATOM 732 O O . THR A 1 94 ? -4.912 2.887 -3.687 1.00 97.00 94 THR A O 1
ATOM 735 N N . VAL A 1 95 ? -7.136 2.621 -3.735 1.00 96.06 95 VAL A N 1
ATOM 736 C CA . VAL A 1 95 ? -7.367 3.093 -2.367 1.00 96.06 95 VAL A CA 1
ATOM 737 C C . VAL A 1 95 ? -8.114 2.017 -1.598 1.00 96.06 95 VAL A C 1
ATOM 739 O O . VAL A 1 95 ? -9.197 1.594 -2.002 1.00 96.06 95 VAL A O 1
ATOM 742 N N . LEU A 1 96 ? -7.547 1.599 -0.470 1.00 95.56 96 LEU A N 1
ATOM 743 C CA . LEU A 1 96 ? -8.143 0.622 0.430 1.00 95.56 96 LEU A CA 1
ATOM 744 C C . LEU A 1 96 ? -8.692 1.330 1.669 1.00 95.56 96 LEU A C 1
ATOM 746 O O . LEU A 1 96 ? -7.922 1.864 2.465 1.00 95.56 96 LEU A O 1
ATOM 750 N N . ASP A 1 97 ? -10.012 1.311 1.854 1.00 94.25 97 ASP A N 1
ATOM 751 C CA . ASP A 1 97 ? -10.641 1.796 3.085 1.00 94.25 97 ASP A CA 1
ATOM 752 C C . ASP A 1 97 ? -10.671 0.696 4.152 1.00 94.25 97 ASP A C 1
ATOM 75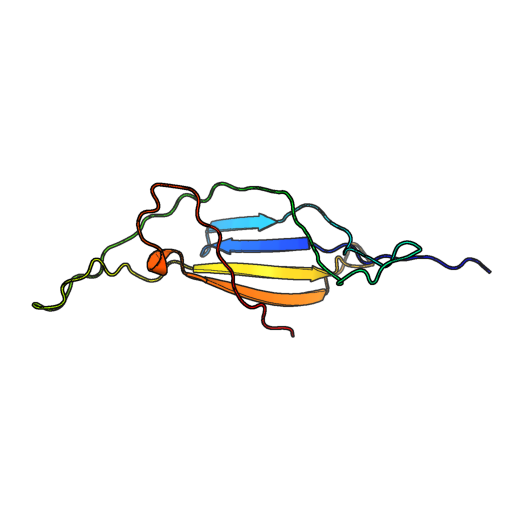4 O O . ASP A 1 97 ? -11.483 -0.228 4.105 1.00 94.25 97 ASP A O 1
ATOM 758 N N . LEU A 1 98 ? -9.785 0.811 5.139 1.00 93.69 98 LEU A N 1
ATOM 759 C CA . LEU A 1 98 ? -9.673 -0.108 6.267 1.00 93.69 98 LEU A CA 1
ATOM 760 C C . LEU A 1 98 ? -10.918 -0.082 7.165 1.00 93.69 98 LEU A C 1
ATOM 762 O O . LEU A 1 98 ? -11.222 -1.080 7.817 1.00 93.69 98 LEU A O 1
ATOM 766 N N . ALA A 1 99 ? -11.667 1.027 7.183 1.00 92.88 99 ALA A N 1
ATOM 767 C CA . ALA A 1 99 ? -12.883 1.152 7.984 1.00 92.88 99 ALA A CA 1
ATOM 768 C C . ALA A 1 99 ? -13.975 0.163 7.547 1.00 92.88 99 ALA A C 1
ATOM 770 O O . ALA A 1 99 ? -14.718 -0.334 8.395 1.00 92.88 99 ALA A O 1
ATOM 771 N N . GLY A 1 100 ? -14.023 -0.177 6.253 1.00 90.50 100 GLY A N 1
ATOM 772 C CA . GLY A 1 100 ? -14.976 -1.139 5.695 1.00 90.50 100 GLY A CA 1
ATOM 773 C C . GLY A 1 100 ? -14.790 -2.574 6.198 1.00 90.50 100 GLY A C 1
ATOM 774 O O . GLY A 1 100 ? -15.727 -3.365 6.133 1.00 90.50 100 GLY A O 1
ATOM 775 N N . TYR A 1 101 ? -13.615 -2.906 6.743 1.00 91.25 101 TYR A N 1
ATOM 776 C CA . TYR A 1 101 ? -13.302 -4.242 7.263 1.00 91.25 101 TYR A CA 1
ATOM 777 C C . TYR A 1 101 ? -13.444 -4.352 8.789 1.00 91.25 101 TYR A C 1
ATOM 779 O O . TYR A 1 101 ? -13.482 -5.457 9.330 1.00 91.25 101 TYR A O 1
ATOM 787 N N . GLY A 1 102 ? -13.550 -3.222 9.496 1.00 89.06 102 GLY A N 1
ATOM 788 C CA . GLY A 1 102 ? -13.701 -3.189 10.949 1.00 89.06 102 GLY A CA 1
ATOM 789 C C . GLY A 1 102 ? -12.524 -3.812 11.713 1.00 89.06 102 GLY A C 1
ATOM 790 O O . GLY A 1 102 ? -11.373 -3.775 11.282 1.00 89.06 102 GLY A O 1
ATOM 791 N N . VAL A 1 103 ? -12.807 -4.358 12.901 1.00 89.00 103 VAL A N 1
ATOM 792 C CA . VAL A 1 103 ? -11.791 -5.032 13.726 1.00 89.00 103 VAL A CA 1
ATOM 793 C C . VAL A 1 103 ? -11.562 -6.446 13.197 1.00 89.00 103 VAL A C 1
ATOM 795 O O . VAL A 1 103 ? -12.398 -7.332 13.374 1.00 89.00 103 VAL A O 1
ATOM 798 N N . VAL A 1 104 ? -10.399 -6.651 12.589 1.00 89.12 104 VAL A N 1
ATOM 799 C CA . VAL A 1 104 ? -9.980 -7.921 11.995 1.00 89.12 104 VAL A CA 1
ATOM 800 C C . VAL A 1 104 ? -9.329 -8.810 13.065 1.00 89.12 104 VAL A C 1
ATOM 802 O O . VAL A 1 104 ? -8.343 -8.417 13.684 1.00 89.12 104 VAL A O 1
ATOM 805 N N . LYS A 1 105 ? -9.896 -10.001 13.313 1.00 89.62 105 LYS A N 1
ATOM 806 C CA . LYS A 1 105 ? -9.379 -10.976 14.300 1.00 89.62 105 LYS A CA 1
ATOM 807 C C . LYS A 1 105 ? -8.422 -12.010 13.700 1.00 89.62 105 LYS A C 1
ATOM 809 O O . LYS A 1 105 ? -7.590 -12.550 14.418 1.00 89.62 105 LYS A O 1
ATOM 814 N N . GLU A 1 106 ? -8.550 -12.271 12.404 1.00 93.19 106 GLU A N 1
ATOM 815 C CA . GLU A 1 106 ? -7.787 -13.265 11.641 1.00 93.19 106 GLU A CA 1
ATOM 816 C C . GLU A 1 106 ? -7.325 -12.646 10.320 1.00 93.19 106 GLU A C 1
ATOM 818 O O . GLU A 1 106 ? -7.870 -11.635 9.890 1.00 93.19 106 GLU A O 1
ATOM 823 N N . SER A 1 107 ? -6.330 -13.229 9.653 1.00 92.25 107 SER A N 1
ATOM 824 C CA . SER A 1 107 ? -5.844 -12.711 8.369 1.00 92.25 107 SER A CA 1
ATOM 825 C C . SER A 1 107 ? -6.957 -12.639 7.318 1.00 92.25 107 SER A C 1
ATOM 827 O O . SER A 1 107 ? -7.655 -13.626 7.090 1.00 92.25 107 SER A O 1
ATOM 829 N N . LEU A 1 108 ? -7.066 -11.502 6.629 1.00 93.69 108 LEU A N 1
ATOM 830 C CA . LEU A 1 108 ? -8.018 -11.291 5.542 1.00 93.69 108 LEU A CA 1
ATOM 831 C C . LEU A 1 108 ? -7.277 -11.036 4.226 1.00 93.69 108 LEU A C 1
ATOM 833 O O . LEU A 1 108 ? -6.403 -10.173 4.161 1.00 93.69 108 LEU A O 1
ATOM 837 N N . SER A 1 109 ? -7.665 -11.745 3.167 1.00 94.62 109 SER A N 1
ATOM 838 C CA . SER A 1 109 ? -7.252 -11.424 1.799 1.00 94.62 109 SER A CA 1
ATOM 839 C C . SER A 1 109 ? -8.244 -10.449 1.178 1.00 94.62 109 SER A C 1
ATOM 841 O O . SER A 1 109 ? -9.448 -10.702 1.168 1.00 94.62 109 SER A O 1
ATOM 843 N N . VAL A 1 110 ? -7.736 -9.341 0.646 1.00 93.62 110 VAL A N 1
ATOM 844 C CA . VAL A 1 110 ? -8.543 -8.285 0.028 1.00 93.62 110 VAL A CA 1
ATOM 845 C C . VAL A 1 110 ? -8.138 -8.101 -1.426 1.00 93.62 110 VAL A C 1
ATOM 847 O O . VAL A 1 110 ? -6.970 -8.253 -1.775 1.00 93.62 110 VAL A O 1
ATOM 850 N N . ASN A 1 111 ? -9.108 -7.753 -2.266 1.00 93.12 111 ASN A N 1
ATOM 851 C CA . ASN A 1 111 ? -8.874 -7.381 -3.655 1.00 93.12 111 ASN A CA 1
ATOM 852 C C . ASN A 1 111 ? -9.314 -5.932 -3.838 1.00 93.12 111 ASN A C 1
ATOM 854 O O . ASN A 1 111 ? -10.439 -5.583 -3.482 1.00 93.12 111 ASN A O 1
ATOM 858 N N . ALA A 1 112 ? -8.443 -5.105 -4.404 1.00 92.38 112 ALA A N 1
ATOM 859 C CA . ALA A 1 112 ? -8.748 -3.720 -4.726 1.00 92.38 112 ALA A CA 1
ATOM 860 C C . ALA A 1 112 ? -8.409 -3.474 -6.204 1.00 92.38 112 ALA A C 1
ATOM 862 O O . ALA A 1 112 ? -7.287 -3.776 -6.620 1.00 92.38 112 ALA A O 1
ATOM 863 N N . PRO A 1 113 ? -9.356 -2.980 -7.022 1.00 92.94 113 PRO A N 1
ATOM 864 C CA . PRO A 1 113 ? -9.077 -2.697 -8.421 1.00 92.94 113 PRO A CA 1
ATOM 865 C C . PRO A 1 113 ? -8.080 -1.543 -8.530 1.00 92.94 113 PRO A C 1
ATOM 867 O O . PRO A 1 113 ? -8.215 -0.525 -7.846 1.00 92.94 113 PRO A O 1
ATOM 870 N N . ILE A 1 114 ? -7.093 -1.699 -9.409 1.00 90.19 114 ILE A N 1
ATOM 871 C CA . ILE A 1 114 ? -6.164 -0.626 -9.761 1.00 90.19 114 ILE A CA 1
ATOM 872 C C . ILE A 1 114 ? -6.770 0.173 -10.908 1.00 90.19 114 ILE A C 1
ATOM 874 O O . ILE A 1 114 ? -7.197 -0.386 -11.917 1.00 90.19 114 ILE A O 1
ATOM 878 N N . ILE A 1 115 ? -6.789 1.490 -10.744 1.00 92.50 115 ILE A N 1
ATOM 879 C CA . ILE A 1 115 ? -7.151 2.436 -11.790 1.00 92.50 115 ILE A CA 1
ATOM 880 C C . ILE A 1 115 ? -5.857 2.791 -12.521 1.00 92.50 115 ILE A C 1
ATOM 882 O O . ILE A 1 115 ? -4.961 3.401 -11.935 1.00 92.50 115 ILE A O 1
ATOM 886 N N . SER A 1 116 ? -5.740 2.367 -13.779 1.00 86.75 116 SER A N 1
ATOM 887 C CA . SER A 1 116 ? -4.611 2.722 -14.641 1.00 86.75 116 SER A CA 1
ATOM 888 C C . SER A 1 116 ? -4.666 4.198 -15.022 1.00 86.75 116 SER A C 1
ATOM 890 O O . SER A 1 116 ? -5.758 4.743 -15.214 1.00 86.75 116 SER A O 1
ATOM 892 N N . LYS A 1 117 ? -3.498 4.827 -15.155 1.00 71.50 117 LYS A N 1
ATOM 893 C CA . LYS A 1 117 ? -3.394 6.198 -15.662 1.00 71.50 117 LYS A CA 1
ATOM 894 C C . LYS A 1 117 ? -3.528 6.268 -17.184 1.00 71.50 117 LYS A C 1
ATOM 896 O O . LYS A 1 117 ? -3.090 5.308 -17.855 1.00 71.50 117 LYS A O 1
#

Organism: NCBI:txid205694

Radius of gyration: 18.9 Å; chains: 1; bounding box: 56×36×48 Å

Foldseek 3Di:
DDDPPDQQWKKKKKDWPDPDIDIADTHGFQPDDDPDHRPRDDDGPDDDDDDDDWAFDDDPPPDPDRQTPWTKMKMWMFRCDPDPVDHTHTQWIWIDTPRVVPDDPDDDDDDTDTDGD

Secondary structure (DSSP, 8-state):
------PPPBEEEEEETTTEEEEPPPB------TTS------------------PBP---TT--S--B---EEEEEEEEPPSSTTSPPEEEEEEEEEGGGG-S-SS--------EE-

InterPro domains:
  IPR019448 NT-type C2 domain [PF10358] (36-103)
  IPR021827 Nucleoporin Nup186/Nup192/Nup205 [PTHR31344] (19-114)

pLDDT: mean 81.87, std 16.18, range [35.12, 97.0]